Protein AF-A0A6A7BPY3-F1 (afdb_monomer_lite)

Foldseek 3Di:
DDWDQFDKDKDWAAAAADAPDKDWKWWADPLGKIWIWIAGNCCPVDPFAKIKTAIAGSPQQQDPPRIDIFGDPDHRNPDIWMWMWRGDPFKIFTDINPHTRDMDGQVVAPDPRGGHDGGITDIDD

Radius of gyration: 14.06 Å; chains: 1; bounding box: 35×28×36 Å

Secondary structure (DSSP, 8-state):
---BSSEEEEEEE-PPPSTT-EEEEEEEETTS-EEEEEEETTGGG-SS-EEEEEEEBTTB---S---EEEE-SS-TTTS-EEEEEEE-SSEEEEEETTEEEEEEEHHHH-SSS-----S-EEEE-

Sequence (125 aa):
MRYLHYGTVSVVLQAAPGTRVISGAVMLSDDAYEIDWEFSGNNFGQSRPTVQANYYGKGITGYWNRETQSQASGDVITNFFNYTLIWLPQSLTWMIKGQGVRTLMAADANTNDHQYQQTPARFYL

Structure (mmCIF, N/CA/C/O backbone):
data_AF-A0A6A7BPY3-F1
#
_entry.id   AF-A0A6A7BPY3-F1
#
loop_
_atom_site.group_PDB
_atom_site.id
_atom_site.type_symbol
_atom_site.label_atom_id
_atom_site.label_alt_id
_atom_site.label_comp_id
_atom_site.label_asym_id
_atom_site.label_entity_id
_atom_site.label_seq_id
_atom_site.pdbx_PDB_ins_code
_atom_site.Cartn_x
_atom_site.Cartn_y
_atom_site.Cartn_z
_atom_site.occupancy
_atom_site.B_iso_or_equiv
_atom_site.auth_seq_id
_atom_site.auth_comp_id
_atom_site.auth_asym_id
_atom_site.auth_atom_id
_atom_site.pdbx_PDB_model_num
ATOM 1 N N . MET A 1 1 ? -7.283 -17.154 -10.458 1.00 56.78 1 MET A N 1
ATOM 2 C CA . MET A 1 1 ? -7.101 -15.884 -9.711 1.00 56.78 1 MET A CA 1
ATOM 3 C C . MET A 1 1 ? -6.606 -14.825 -10.686 1.00 56.78 1 MET A C 1
ATOM 5 O O . MET A 1 1 ? -5.962 -15.205 -11.656 1.00 56.78 1 MET A O 1
ATOM 9 N N . ARG A 1 2 ? -6.969 -13.548 -10.511 1.00 84.31 2 ARG A N 1
ATOM 10 C CA . ARG A 1 2 ? -6.653 -12.478 -11.477 1.00 84.31 2 ARG A CA 1
ATOM 11 C C . ARG A 1 2 ? -5.461 -11.659 -10.979 1.00 84.31 2 ARG A C 1
ATOM 13 O O . ARG A 1 2 ? -5.471 -11.233 -9.830 1.00 84.31 2 ARG A O 1
ATOM 20 N N . TYR A 1 3 ? -4.470 -11.469 -11.843 1.00 94.44 3 TYR A N 1
ATOM 21 C CA . TYR A 1 3 ? -3.395 -10.499 -11.651 1.00 94.44 3 TYR A CA 1
ATOM 22 C C . TYR A 1 3 ? -3.803 -9.177 -12.294 1.00 94.44 3 TYR A C 1
ATOM 24 O O . TYR A 1 3 ? -4.563 -9.161 -13.266 1.00 94.44 3 TYR A O 1
ATOM 32 N N .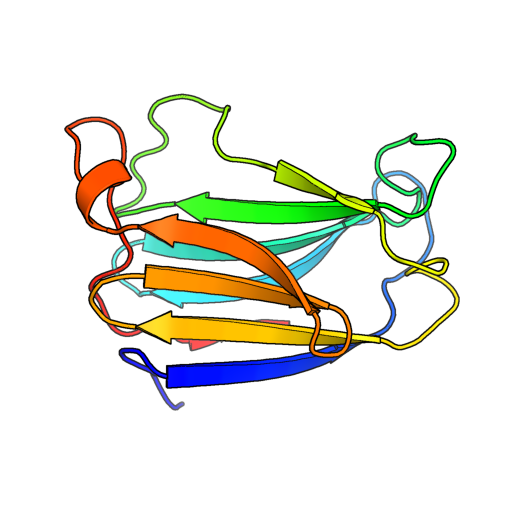 LEU A 1 4 ? -3.269 -8.088 -11.763 1.00 95.25 4 LEU A N 1
ATOM 33 C CA . LEU A 1 4 ? -3.336 -6.764 -12.353 1.00 95.25 4 LEU A CA 1
ATOM 34 C C . LEU A 1 4 ? -1.912 -6.322 -12.685 1.00 95.25 4 LEU A C 1
ATOM 36 O O . LEU A 1 4 ? -1.022 -6.474 -11.855 1.00 95.25 4 LEU A O 1
ATOM 40 N N . HIS A 1 5 ? -1.691 -5.768 -13.872 1.00 96.06 5 HIS A N 1
ATOM 41 C CA . HIS A 1 5 ? -0.439 -5.100 -14.220 1.00 96.06 5 HIS A CA 1
ATOM 42 C C . HIS A 1 5 ? -0.782 -3.660 -14.563 1.00 96.06 5 HIS A C 1
ATOM 44 O O . HIS A 1 5 ? -1.194 -3.381 -15.687 1.00 96.06 5 HIS A O 1
ATOM 50 N N . TYR A 1 6 ? -0.676 -2.787 -13.559 1.00 97.12 6 TYR A N 1
ATOM 51 C CA . TYR A 1 6 ? -1.238 -1.434 -13.568 1.00 97.12 6 TYR A CA 1
ATOM 52 C C . TYR A 1 6 ? -2.774 -1.397 -13.612 1.00 97.12 6 TYR A C 1
ATOM 54 O O . TYR A 1 6 ? -3.447 -2.311 -14.082 1.00 97.12 6 TYR A O 1
ATOM 62 N N . GLY A 1 7 ? -3.344 -0.313 -13.105 1.00 97.12 7 GLY A N 1
ATOM 63 C CA . GLY A 1 7 ? -4.774 -0.065 -13.018 1.00 97.12 7 GLY A CA 1
ATOM 64 C C . GLY A 1 7 ? -5.154 0.582 -11.692 1.00 97.12 7 GLY A C 1
ATOM 65 O O . GLY A 1 7 ? -4.307 1.058 -10.936 1.00 97.12 7 GLY A O 1
ATOM 66 N N . THR A 1 8 ? -6.451 0.573 -11.409 1.00 97.94 8 THR A N 1
ATOM 67 C CA . THR A 1 8 ? -7.003 1.120 -10.170 1.00 97.94 8 THR A CA 1
ATOM 68 C C . THR A 1 8 ? -7.561 -0.005 -9.315 1.00 97.94 8 THR A C 1
ATOM 70 O O . THR A 1 8 ? -8.360 -0.810 -9.793 1.00 97.94 8 THR A O 1
ATOM 73 N N . VAL A 1 9 ? -7.167 -0.039 -8.044 1.00 97.56 9 VAL A N 1
ATOM 74 C CA . VAL A 1 9 ? -7.720 -0.951 -7.038 1.00 97.56 9 VAL A CA 1
ATOM 75 C C . VAL A 1 9 ? -8.309 -0.116 -5.918 1.00 97.56 9 VAL A C 1
ATOM 77 O O . VAL A 1 9 ? -7.623 0.735 -5.358 1.00 97.56 9 VAL A O 1
ATOM 80 N N . SER A 1 10 ? -9.574 -0.362 -5.592 1.00 97.62 10 SER A N 1
ATOM 81 C CA . SER A 1 10 ? -10.278 0.316 -4.507 1.00 97.62 10 SER A CA 1
ATOM 82 C C . SER A 1 10 ? -10.850 -0.707 -3.542 1.00 97.62 10 SER A C 1
ATOM 84 O O . SER A 1 10 ? -11.450 -1.697 -3.963 1.00 97.62 10 SER A O 1
ATOM 86 N N . VAL A 1 11 ? -10.699 -0.440 -2.251 1.00 97.31 11 VAL A N 1
ATOM 87 C CA . VAL A 1 11 ? -11.262 -1.248 -1.172 1.00 97.31 11 VAL A CA 1
ATOM 88 C C . VAL A 1 11 ? -11.929 -0.333 -0.151 1.00 97.31 11 VAL A C 1
ATOM 90 O O . VAL A 1 11 ? -11.389 0.704 0.229 1.00 97.31 11 VAL A O 1
ATOM 93 N N . VAL A 1 12 ? -13.124 -0.716 0.293 1.00 97.50 12 VAL A N 1
ATOM 94 C CA . VAL A 1 12 ? -13.794 -0.077 1.428 1.00 97.50 12 VAL A CA 1
ATOM 95 C C . VAL A 1 12 ? -13.529 -0.941 2.651 1.00 97.50 12 VAL A C 1
ATOM 97 O O . VAL A 1 12 ? -14.005 -2.072 2.702 1.00 97.50 12 VAL A O 1
ATOM 100 N N . LEU A 1 13 ? -12.754 -0.430 3.609 1.00 96.19 13 LEU A N 1
ATOM 101 C CA . LEU A 1 13 ? -12.372 -1.190 4.802 1.00 96.19 13 LEU A CA 1
ATOM 102 C C . LEU A 1 13 ? -12.503 -0.372 6.090 1.00 96.19 13 LEU A C 1
ATOM 104 O O . LEU A 1 13 ? -12.395 0.855 6.074 1.00 96.19 13 LEU A O 1
ATOM 108 N N . GLN A 1 14 ? -12.711 -1.095 7.188 1.00 95.75 14 GLN A N 1
ATOM 109 C CA . GLN A 1 14 ? -12.551 -0.657 8.571 1.00 95.75 14 GLN A CA 1
ATOM 110 C C . GLN A 1 14 ? -11.497 -1.579 9.191 1.00 95.75 14 GLN A C 1
ATOM 112 O O . GLN A 1 14 ? -11.603 -2.801 9.075 1.00 95.75 14 GLN A O 1
ATOM 117 N N . ALA A 1 15 ? -10.473 -1.008 9.815 1.00 95.75 15 ALA A N 1
ATOM 118 C CA . ALA A 1 15 ? -9.394 -1.776 10.420 1.00 95.75 15 ALA A CA 1
ATOM 119 C C . ALA A 1 15 ? -9.842 -2.437 11.732 1.00 95.75 15 ALA A C 1
ATOM 121 O O . ALA A 1 15 ? -10.701 -1.922 12.451 1.00 95.75 15 ALA A O 1
ATOM 122 N N . ALA A 1 16 ? -9.230 -3.569 12.073 1.00 96.31 16 ALA A N 1
ATOM 123 C CA . ALA A 1 16 ? -9.461 -4.210 13.361 1.00 96.31 16 ALA A CA 1
ATOM 124 C C . ALA A 1 16 ? -8.861 -3.368 14.510 1.00 96.31 16 ALA A C 1
ATOM 126 O O . ALA A 1 16 ? -7.727 -2.894 14.389 1.00 96.31 16 ALA A O 1
ATOM 127 N N . PRO A 1 17 ? -9.574 -3.187 15.638 1.00 95.44 17 PRO A N 1
ATOM 128 C CA . PRO A 1 17 ? -9.036 -2.484 16.796 1.00 95.44 17 PRO A CA 1
ATOM 129 C C . PRO A 1 17 ? -8.012 -3.343 17.550 1.00 95.44 17 PRO A C 1
ATOM 131 O O . PRO A 1 17 ? -8.074 -4.573 17.531 1.00 95.44 17 PRO A O 1
ATOM 134 N N . GLY A 1 18 ? -7.118 -2.689 18.295 1.00 94.75 18 GLY A N 1
ATOM 135 C CA . GLY A 1 18 ? -6.228 -3.351 19.249 1.00 94.75 18 GLY A CA 1
ATOM 136 C C . GLY A 1 18 ? -4.761 -2.971 19.090 1.00 94.75 18 GLY A C 1
ATOM 137 O O . GLY A 1 18 ? -4.230 -2.821 17.990 1.00 94.75 18 GLY A O 1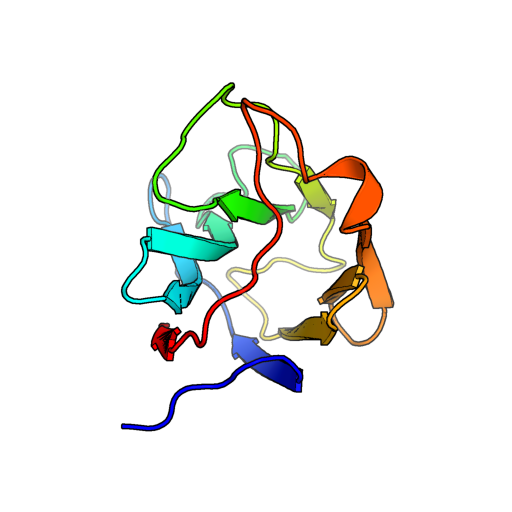
ATOM 138 N N . THR A 1 19 ? -4.072 -2.842 20.220 1.00 93.81 19 THR A N 1
ATOM 139 C CA . THR A 1 19 ? -2.627 -2.606 20.243 1.00 93.81 19 THR A CA 1
ATOM 140 C C . THR A 1 19 ? -1.896 -3.803 19.640 1.00 93.81 19 THR A C 1
ATOM 142 O O . THR A 1 19 ? -2.143 -4.935 20.047 1.00 93.81 19 THR A O 1
ATOM 145 N N . ARG A 1 20 ? -0.962 -3.539 18.711 1.00 90.44 20 ARG A N 1
ATOM 146 C CA . ARG A 1 20 ? -0.188 -4.552 17.952 1.00 90.44 20 ARG A CA 1
ATOM 147 C C . ARG A 1 20 ? -0.997 -5.362 16.930 1.00 90.44 20 ARG A C 1
ATOM 149 O O . ARG A 1 20 ? -0.511 -6.383 16.455 1.00 90.44 20 ARG A O 1
ATOM 156 N N . VAL A 1 21 ? -2.192 -4.906 16.563 1.00 96.25 21 VAL A N 1
ATOM 157 C CA . VAL A 1 21 ? -2.950 -5.456 15.432 1.00 96.25 21 VAL A CA 1
ATOM 158 C C . VAL A 1 21 ? -2.685 -4.596 14.199 1.00 96.25 21 VAL A C 1
ATOM 160 O O . VAL A 1 21 ? -2.812 -3.373 14.276 1.00 96.25 21 VAL A O 1
ATOM 163 N N . ILE A 1 22 ? -2.328 -5.227 13.077 1.00 96.50 22 ILE A N 1
ATOM 164 C CA . ILE A 1 22 ? -2.224 -4.583 11.762 1.00 96.50 22 ILE A CA 1
ATOM 165 C C . ILE A 1 22 ? -3.250 -5.234 10.832 1.00 96.50 22 ILE A C 1
ATOM 167 O O . ILE A 1 22 ? -3.249 -6.451 10.671 1.00 96.50 22 ILE A O 1
ATOM 171 N N . SER A 1 23 ? -4.137 -4.433 10.244 1.00 97.38 23 SER A N 1
ATOM 172 C CA . SER A 1 23 ? -4.907 -4.829 9.055 1.00 97.38 23 SER A CA 1
ATOM 173 C C . SER A 1 23 ? -4.145 -4.360 7.815 1.00 97.38 23 SER A C 1
ATOM 175 O O . SER A 1 23 ? -3.572 -3.270 7.848 1.00 97.38 23 SER A O 1
ATOM 177 N N . GLY A 1 24 ? -4.125 -5.149 6.740 1.00 96.94 24 GLY A N 1
ATOM 178 C CA . GLY A 1 24 ? -3.372 -4.834 5.523 1.00 96.94 24 GLY A CA 1
ATOM 179 C C . GLY A 1 24 ? -4.239 -4.940 4.275 1.00 96.94 24 GLY A C 1
ATOM 180 O O . GLY A 1 24 ? -5.082 -5.820 4.195 1.00 96.94 24 GLY A O 1
ATOM 181 N N . ALA A 1 25 ? -4.039 -4.052 3.305 1.00 97.44 25 ALA A N 1
ATOM 182 C CA . ALA A 1 25 ? -4.582 -4.194 1.955 1.00 97.44 25 ALA A CA 1
ATOM 183 C C . ALA A 1 25 ? -3.428 -4.036 0.961 1.00 97.44 25 ALA A C 1
ATOM 185 O O . ALA A 1 25 ? -2.923 -2.931 0.759 1.00 97.44 25 ALA A O 1
ATOM 186 N N . VAL A 1 26 ? -2.989 -5.154 0.386 1.00 97.44 26 VAL A N 1
ATOM 187 C CA . VAL A 1 26 ? -1.660 -5.287 -0.220 1.00 97.44 26 VAL A CA 1
ATOM 188 C C . VAL A 1 26 ? -1.764 -5.769 -1.662 1.00 97.44 26 VAL A C 1
ATOM 190 O O . VAL A 1 26 ? -2.466 -6.737 -1.958 1.00 97.44 26 VAL A O 1
ATOM 193 N N . MET A 1 27 ? -1.038 -5.124 -2.574 1.00 97.62 27 MET A N 1
ATOM 194 C CA . MET A 1 27 ? -0.741 -5.701 -3.889 1.00 97.62 27 MET A CA 1
ATOM 195 C C . MET A 1 27 ? 0.595 -6.429 -3.810 1.00 97.62 27 MET A C 1
ATOM 197 O O . MET A 1 27 ? 1.602 -5.779 -3.566 1.00 97.62 27 MET A O 1
ATOM 201 N N . LEU A 1 28 ? 0.624 -7.737 -4.066 1.00 96.75 28 LEU A N 1
ATOM 202 C CA . LEU A 1 28 ? 1.848 -8.541 -4.030 1.00 96.75 28 LEU A CA 1
ATOM 203 C C . LEU A 1 28 ? 2.029 -9.317 -5.341 1.00 96.75 28 LEU A C 1
ATOM 205 O O . LEU A 1 28 ? 1.140 -10.057 -5.779 1.00 96.75 28 LEU A O 1
ATOM 209 N N . SER A 1 29 ? 3.181 -9.129 -5.982 1.00 96.00 29 SER A N 1
ATOM 210 C CA . SER A 1 29 ? 3.600 -9.886 -7.169 1.00 96.00 29 SER A CA 1
ATOM 211 C C . SER A 1 29 ? 4.358 -11.153 -6.779 1.00 96.00 29 SER A C 1
ATOM 213 O O . SER A 1 29 ? 4.977 -11.199 -5.715 1.00 96.00 29 SER A O 1
ATOM 215 N N . ASP A 1 30 ? 4.449 -12.111 -7.696 1.00 95.00 30 ASP A N 1
ATOM 216 C CA . ASP A 1 30 ? 5.283 -13.303 -7.491 1.00 95.00 30 ASP A CA 1
ATOM 217 C C . ASP A 1 30 ? 6.796 -12.998 -7.559 1.00 95.00 30 ASP A C 1
ATOM 219 O O . ASP A 1 30 ? 7.600 -13.777 -7.059 1.00 95.00 30 ASP A O 1
ATOM 223 N N . ASP A 1 31 ? 7.178 -11.827 -8.081 1.00 92.94 31 ASP A N 1
ATOM 224 C CA . ASP A 1 31 ? 8.554 -11.307 -8.079 1.00 92.94 31 ASP A CA 1
ATOM 225 C C . ASP A 1 31 ? 8.871 -10.466 -6.825 1.00 92.94 31 ASP A C 1
ATOM 227 O O . ASP A 1 31 ? 9.794 -9.655 -6.836 1.00 92.94 31 ASP A O 1
ATOM 231 N N . ALA A 1 32 ? 8.090 -10.603 -5.746 1.00 92.25 32 ALA A N 1
ATOM 232 C CA . ALA A 1 32 ? 8.284 -9.894 -4.473 1.00 92.25 32 ALA A CA 1
ATOM 233 C C . ALA A 1 32 ? 8.275 -8.349 -4.567 1.00 92.25 32 ALA A C 1
ATOM 235 O O . ALA A 1 32 ? 8.939 -7.651 -3.796 1.00 92.25 32 ALA A O 1
ATOM 236 N N . TYR A 1 33 ? 7.525 -7.795 -5.520 1.00 94.56 33 TYR A N 1
ATOM 237 C CA . TYR A 1 33 ? 7.026 -6.425 -5.451 1.00 94.56 33 TYR A CA 1
ATOM 238 C C . TYR A 1 33 ? 5.770 -6.326 -4.597 1.00 94.56 33 TYR A C 1
ATOM 240 O O . TYR A 1 33 ? 4.878 -7.164 -4.717 1.00 94.56 33 TYR A O 1
ATOM 248 N N . GLU A 1 34 ? 5.689 -5.254 -3.819 1.00 95.62 34 GLU A N 1
ATOM 249 C CA . GLU A 1 34 ? 4.645 -5.006 -2.833 1.00 95.62 34 GLU A CA 1
ATOM 250 C C . GLU A 1 34 ? 4.183 -3.539 -2.880 1.00 95.62 34 GLU A C 1
ATOM 252 O O . GLU A 1 34 ? 5.003 -2.634 -3.074 1.00 95.62 34 GLU A O 1
ATOM 257 N N . ILE A 1 35 ? 2.877 -3.302 -2.734 1.00 97.62 35 ILE A N 1
ATOM 258 C CA . ILE A 1 35 ? 2.271 -1.981 -2.505 1.00 97.62 35 ILE A CA 1
ATOM 259 C C . ILE A 1 35 ? 1.329 -2.101 -1.319 1.00 97.62 35 ILE A C 1
ATOM 261 O O . ILE A 1 35 ? 0.361 -2.861 -1.388 1.00 97.62 35 ILE A O 1
ATOM 265 N N . ASP A 1 36 ? 1.558 -1.277 -0.305 1.00 97.75 36 ASP A N 1
ATOM 266 C CA . ASP A 1 36 ? 0.923 -1.441 0.991 1.00 97.75 36 ASP A CA 1
ATOM 267 C C . ASP A 1 36 ? -0.042 -0.319 1.320 1.00 97.75 36 ASP A C 1
ATOM 269 O O . ASP A 1 36 ? 0.260 0.875 1.182 1.00 97.75 36 ASP A O 1
ATOM 273 N N . TRP A 1 37 ? -1.178 -0.741 1.859 1.00 97.81 37 TRP A N 1
ATOM 274 C CA . TRP A 1 37 ? -1.883 -0.026 2.902 1.00 97.81 37 TRP A CA 1
ATOM 275 C C . TRP A 1 37 ? -1.796 -0.817 4.204 1.00 97.81 37 TRP A C 1
ATOM 277 O O . TRP A 1 37 ? -2.257 -1.956 4.261 1.00 97.81 37 TRP A O 1
ATOM 287 N N . GLU A 1 38 ? -1.280 -0.193 5.260 1.00 97.25 38 GLU A N 1
ATOM 288 C CA . GLU A 1 38 ? -1.193 -0.781 6.596 1.00 97.25 38 GLU A CA 1
ATOM 289 C C . GLU A 1 38 ? -1.950 0.077 7.614 1.00 97.25 38 GLU A C 1
ATOM 291 O O . GLU A 1 38 ? -1.753 1.294 7.732 1.00 97.25 38 GLU A O 1
ATOM 296 N N . PHE A 1 39 ? -2.808 -0.579 8.391 1.00 96.31 39 PHE A N 1
ATOM 297 C CA . PHE A 1 39 ? -3.674 0.048 9.381 1.00 96.31 39 PHE A CA 1
ATOM 298 C C . PHE A 1 39 ? -3.383 -0.520 10.757 1.00 96.31 39 PHE A C 1
ATOM 300 O O . PHE A 1 39 ? -3.626 -1.696 11.017 1.00 96.31 39 PHE A O 1
ATOM 307 N N . SER A 1 40 ? -2.909 0.329 11.661 1.00 95.81 40 SER A N 1
ATOM 308 C CA . SER A 1 40 ? -2.690 -0.064 13.046 1.00 95.81 40 SER A CA 1
ATOM 309 C C . SER A 1 40 ? -3.962 0.089 13.871 1.00 95.81 40 SER A C 1
ATOM 311 O O . SER A 1 40 ? -4.553 1.169 13.925 1.00 95.81 40 SER A O 1
ATOM 313 N N . GLY A 1 41 ? -4.318 -0.966 14.606 1.00 95.06 41 GLY A N 1
ATOM 314 C CA . GLY A 1 41 ? -5.448 -0.984 15.535 1.00 95.06 41 GLY A CA 1
ATOM 315 C C . GLY A 1 41 ? -5.321 -0.012 16.718 1.00 95.06 41 GLY A C 1
ATOM 316 O O . GLY A 1 41 ? -6.272 0.154 17.481 1.00 95.06 41 GLY A O 1
ATOM 317 N N . ASN A 1 42 ? -4.160 0.634 16.874 1.00 93.88 42 ASN A N 1
ATOM 318 C CA . ASN A 1 42 ? -3.905 1.721 17.816 1.00 93.88 42 ASN A CA 1
ATOM 319 C C . ASN A 1 42 ? -3.250 2.945 17.145 1.00 93.88 42 ASN A C 1
ATOM 321 O O . ASN A 1 42 ? -2.469 3.647 17.788 1.00 93.88 42 ASN A O 1
ATOM 325 N N . ASN A 1 43 ? -3.536 3.186 15.859 1.00 90.88 43 ASN A N 1
ATOM 326 C CA . ASN A 1 43 ? -3.060 4.346 15.093 1.00 90.88 43 ASN A CA 1
ATOM 327 C C . ASN A 1 43 ? -1.532 4.542 15.143 1.00 90.88 43 ASN A C 1
ATOM 329 O O . ASN A 1 43 ? -1.049 5.668 15.178 1.00 90.88 43 ASN A O 1
ATOM 333 N N . PHE A 1 44 ? -0.755 3.454 15.201 1.00 92.19 44 PHE A N 1
ATOM 334 C CA . PHE A 1 44 ? 0.708 3.481 15.349 1.00 92.19 44 PHE A CA 1
ATOM 335 C C . PHE A 1 44 ? 1.180 4.261 16.593 1.00 92.19 44 PHE A C 1
ATOM 337 O O . PHE A 1 44 ? 2.268 4.832 16.609 1.00 92.19 44 PHE A O 1
ATOM 344 N N . GLY A 1 45 ? 0.350 4.311 17.642 1.00 91.19 45 GLY A N 1
ATOM 345 C CA . GLY A 1 45 ? 0.606 5.093 18.855 1.00 91.19 45 GLY A CA 1
ATOM 346 C C . GLY A 1 45 ? 0.417 6.604 18.687 1.00 91.19 45 GLY A C 1
ATOM 347 O O . GLY A 1 45 ? 0.713 7.354 19.615 1.00 91.19 45 GLY A O 1
ATOM 348 N N . GLN A 1 46 ? -0.069 7.063 17.532 1.00 89.94 46 GLN A N 1
ATOM 349 C CA . GLN A 1 46 ? -0.323 8.474 17.268 1.00 89.94 46 GLN A CA 1
ATOM 350 C C . GLN A 1 46 ? -1.609 8.946 17.955 1.00 89.94 46 GLN A C 1
ATOM 352 O O . GLN A 1 46 ? -2.573 8.199 18.117 1.00 89.94 46 GLN A O 1
ATOM 357 N N . SER A 1 47 ? -1.652 10.233 18.302 1.00 88.06 47 SER A N 1
ATOM 358 C CA . SER A 1 47 ? -2.847 10.883 18.864 1.00 88.06 47 SER A CA 1
ATOM 359 C C . SER A 1 47 ? -3.927 11.188 17.820 1.00 88.06 47 SER A C 1
ATOM 361 O O . SER A 1 47 ? -5.021 11.628 18.172 1.00 88.06 47 SER A O 1
ATOM 363 N N . ARG A 1 48 ? -3.625 10.983 16.533 1.00 87.06 48 ARG A N 1
ATOM 364 C CA . ARG A 1 48 ? -4.532 11.219 15.407 1.00 87.06 48 ARG A CA 1
ATOM 365 C C . ARG A 1 48 ? -4.684 9.953 14.565 1.00 87.06 48 ARG A C 1
ATOM 367 O O . ARG A 1 48 ? -3.711 9.204 14.441 1.00 87.06 48 ARG A O 1
ATOM 374 N N . PRO A 1 49 ? -5.851 9.749 13.929 1.00 87.50 49 PRO A N 1
ATOM 375 C CA . PRO A 1 49 ? -6.051 8.642 13.007 1.00 87.50 49 PRO A CA 1
ATOM 376 C C . PRO A 1 49 ? -4.985 8.603 11.919 1.00 87.50 49 PRO A C 1
ATOM 378 O O . PRO A 1 49 ? -4.788 9.584 11.197 1.00 87.50 49 PRO A O 1
ATOM 381 N N . THR A 1 50 ? -4.297 7.472 11.817 1.00 91.94 50 THR A N 1
ATOM 382 C CA . THR A 1 50 ? -3.117 7.341 10.962 1.00 91.94 50 THR A CA 1
ATOM 383 C C . THR A 1 50 ? -3.183 6.046 10.174 1.00 91.94 50 THR A C 1
ATOM 385 O O . THR A 1 50 ? -3.450 4.980 10.723 1.00 91.94 50 THR A O 1
ATOM 388 N N . VAL A 1 51 ? -2.908 6.153 8.879 1.00 95.06 51 VAL A N 1
ATOM 389 C CA . VAL A 1 51 ? -2.682 5.020 7.983 1.00 95.06 51 VAL A CA 1
ATOM 390 C C . VAL A 1 51 ? -1.279 5.126 7.407 1.00 95.06 51 VAL A C 1
ATOM 392 O O . VAL A 1 51 ? -0.784 6.230 7.165 1.00 95.06 51 VAL A O 1
ATOM 395 N N . GLN A 1 52 ? -0.644 3.983 7.185 1.00 96.62 52 GLN A N 1
ATOM 396 C CA . GLN A 1 52 ? 0.661 3.897 6.558 1.00 96.62 52 GLN A CA 1
ATOM 397 C C . GLN A 1 52 ? 0.526 3.402 5.116 1.00 96.62 52 GLN A C 1
ATOM 399 O O . GLN A 1 52 ? -0.202 2.453 4.831 1.00 96.62 52 GLN A O 1
ATOM 404 N N . ALA A 1 53 ? 1.228 4.076 4.213 1.00 96.81 53 ALA A N 1
ATOM 405 C CA . ALA A 1 53 ? 1.461 3.626 2.849 1.00 96.81 53 ALA A CA 1
ATOM 406 C C . ALA A 1 53 ? 2.932 3.234 2.711 1.00 96.81 53 ALA A C 1
ATOM 408 O O . ALA A 1 53 ? 3.805 3.965 3.194 1.00 96.81 53 ALA A O 1
ATOM 409 N N . ASN A 1 54 ? 3.209 2.126 2.032 1.00 95.94 54 ASN A N 1
ATOM 410 C CA . ASN A 1 54 ? 4.566 1.660 1.767 1.00 95.94 54 ASN A CA 1
ATOM 411 C C . ASN A 1 54 ? 4.634 0.913 0.427 1.00 95.94 54 ASN A C 1
ATOM 413 O O . ASN A 1 54 ? 3.616 0.712 -0.238 1.00 95.94 54 ASN A O 1
ATOM 417 N N . TYR A 1 55 ? 5.843 0.609 -0.034 1.00 95.62 55 TYR A N 1
ATOM 418 C CA . TYR A 1 55 ? 6.063 -0.068 -1.307 1.00 95.62 55 TYR A CA 1
ATOM 419 C C . TYR A 1 55 ? 7.411 -0.779 -1.277 1.00 95.62 55 TYR A C 1
ATOM 421 O O . TYR A 1 55 ? 8.377 -0.127 -0.905 1.00 95.62 55 TYR A O 1
ATOM 429 N N . TYR A 1 56 ? 7.519 -2.038 -1.713 1.00 93.88 56 TYR A N 1
ATOM 430 C CA . TYR A 1 56 ? 8.786 -2.777 -1.885 1.00 93.88 56 TYR A CA 1
ATOM 431 C C . TYR A 1 56 ? 8.918 -3.314 -3.310 1.00 93.88 56 TYR A C 1
ATOM 433 O O . TYR A 1 56 ? 7.922 -3.509 -4.008 1.00 93.88 56 TYR A O 1
ATOM 441 N N . GLY A 1 57 ? 10.150 -3.558 -3.762 1.00 91.62 57 GLY A N 1
ATOM 442 C CA . GLY A 1 57 ? 10.385 -4.111 -5.091 1.00 91.62 57 GLY A CA 1
ATOM 443 C C . GLY A 1 57 ? 11.461 -5.181 -5.124 1.00 91.62 57 GLY A C 1
ATOM 444 O O . GLY A 1 57 ? 12.516 -5.011 -4.522 1.00 91.62 57 GLY A O 1
ATOM 445 N N . LYS A 1 58 ? 11.194 -6.283 -5.837 1.00 87.69 58 LYS A N 1
ATOM 446 C CA . LYS A 1 58 ? 12.098 -7.442 -5.985 1.00 87.69 58 LYS A CA 1
ATOM 447 C C . LYS A 1 58 ? 12.595 -8.055 -4.669 1.00 87.69 58 LYS A C 1
ATOM 449 O O . LYS A 1 58 ? 13.684 -8.622 -4.636 1.00 87.69 58 LYS A O 1
ATOM 454 N N . GLY A 1 59 ? 11.865 -7.887 -3.565 1.00 82.56 59 GLY A N 1
ATOM 455 C CA . GLY A 1 59 ? 12.351 -8.257 -2.230 1.00 82.56 59 GLY A CA 1
ATOM 456 C C . GLY A 1 59 ? 13.587 -7.469 -1.765 1.00 82.56 59 GLY A C 1
ATOM 457 O O . GLY A 1 59 ? 14.202 -7.831 -0.764 1.00 82.56 59 GLY A O 1
ATOM 458 N N . ILE A 1 60 ? 13.964 -6.395 -2.466 1.00 84.50 60 ILE A N 1
ATOM 459 C CA . ILE A 1 60 ? 15.053 -5.501 -2.076 1.00 84.50 60 ILE A CA 1
ATOM 460 C C . ILE A 1 60 ? 14.509 -4.579 -0.988 1.00 84.50 60 ILE A C 1
ATOM 462 O O . ILE A 1 60 ? 13.630 -3.746 -1.219 1.00 84.50 60 ILE A O 1
ATOM 466 N N . THR A 1 61 ? 15.020 -4.748 0.227 1.00 80.62 61 THR A N 1
ATOM 467 C CA . THR A 1 61 ? 14.605 -3.944 1.380 1.00 80.62 61 THR A CA 1
ATOM 468 C C . THR A 1 61 ? 15.286 -2.582 1.424 1.00 80.62 61 THR A C 1
ATOM 470 O O . THR A 1 61 ? 14.722 -1.667 2.019 1.00 80.62 61 THR A O 1
ATOM 473 N N . GLY A 1 62 ? 16.452 -2.419 0.790 1.00 80.69 62 GLY A N 1
ATOM 474 C CA . GLY A 1 62 ? 17.223 -1.175 0.826 1.00 80.69 62 GLY A CA 1
ATOM 475 C C . GLY A 1 62 ? 17.311 -0.628 2.254 1.00 80.69 62 GLY A C 1
ATOM 476 O O . GLY A 1 62 ? 17.725 -1.329 3.179 1.00 80.69 62 GLY A O 1
ATOM 477 N N . TYR A 1 63 ? 16.826 0.599 2.437 1.00 78.00 63 TYR A N 1
ATOM 478 C CA . TYR A 1 63 ? 16.583 1.204 3.745 1.00 78.00 63 TYR A CA 1
ATOM 479 C C . TYR A 1 63 ? 15.096 1.153 4.150 1.00 78.00 63 TYR A C 1
ATOM 481 O O . TYR A 1 63 ? 14.186 1.155 3.312 1.00 78.00 63 TYR A O 1
ATOM 489 N N . TRP A 1 64 ? 14.856 1.142 5.464 1.00 78.56 64 TRP A N 1
ATOM 490 C CA . TRP A 1 64 ? 13.532 1.156 6.102 1.00 78.56 64 TRP A CA 1
ATOM 491 C C . TRP A 1 64 ? 13.018 2.596 6.282 1.00 78.56 64 TRP A C 1
ATOM 493 O O . TRP A 1 64 ? 12.927 3.077 7.406 1.00 78.56 64 TRP A O 1
ATOM 503 N N . ASN A 1 65 ? 12.818 3.318 5.176 1.00 81.19 65 ASN A N 1
ATOM 504 C CA . ASN A 1 65 ? 12.455 4.746 5.176 1.00 81.19 65 ASN A CA 1
ATOM 505 C C . ASN A 1 65 ? 11.467 5.137 4.055 1.00 81.19 65 ASN A C 1
ATOM 507 O O . ASN A 1 65 ? 11.429 6.291 3.620 1.00 81.19 65 ASN A O 1
ATOM 511 N N . ARG A 1 66 ? 10.730 4.160 3.518 1.00 86.38 66 ARG A N 1
ATOM 512 C CA . ARG A 1 66 ? 9.780 4.345 2.402 1.00 86.38 66 ARG A CA 1
ATOM 513 C C . ARG A 1 66 ? 8.343 4.468 2.873 1.00 86.38 66 ARG A C 1
ATOM 515 O O . ARG A 1 66 ? 7.473 4.847 2.081 1.00 86.38 66 ARG A O 1
ATOM 522 N N . GLU A 1 67 ? 8.089 4.145 4.129 1.00 89.88 67 GLU A N 1
ATOM 523 C CA . GLU A 1 67 ? 6.808 4.336 4.757 1.00 89.88 67 GLU A CA 1
ATOM 524 C C . GLU A 1 67 ? 6.473 5.824 4.825 1.00 89.88 67 GLU A C 1
ATOM 526 O O . GLU A 1 67 ? 7.307 6.687 5.094 1.00 89.88 67 GLU A O 1
ATOM 531 N N . THR A 1 68 ? 5.213 6.136 4.568 1.00 92.81 68 THR A N 1
ATOM 532 C CA . THR A 1 68 ? 4.674 7.467 4.818 1.00 92.81 68 THR A CA 1
ATOM 533 C C . THR A 1 68 ? 3.387 7.305 5.584 1.00 92.81 68 THR A C 1
ATOM 535 O O . THR A 1 68 ? 2.505 6.548 5.169 1.00 92.81 68 THR A O 1
ATOM 538 N N . GLN A 1 69 ? 3.259 8.056 6.665 1.00 92.06 69 GLN A N 1
ATOM 539 C CA . GLN A 1 69 ? 2.032 8.113 7.433 1.00 92.06 69 GLN A CA 1
ATOM 540 C C . GLN A 1 69 ? 1.176 9.277 6.944 1.00 92.06 69 GLN A C 1
ATOM 542 O O . GLN A 1 69 ? 1.630 10.420 6.871 1.00 92.06 69 GLN A O 1
ATOM 547 N N . SER A 1 70 ? -0.071 8.982 6.598 1.00 89.19 70 SER A N 1
ATOM 548 C CA . SER A 1 70 ? -1.061 9.978 6.202 1.00 89.19 70 SER A CA 1
ATOM 549 C C . SER A 1 70 ? -2.160 10.050 7.253 1.00 89.19 70 SER A C 1
ATOM 551 O O . SER A 1 70 ? -2.621 9.028 7.767 1.00 89.19 70 SER A O 1
ATOM 553 N N . GLN A 1 71 ? -2.599 11.270 7.568 1.00 86.06 71 GLN A N 1
ATOM 554 C CA . GLN A 1 71 ? -3.727 11.464 8.473 1.00 86.06 71 GLN A CA 1
ATOM 555 C C . GLN A 1 71 ? -5.016 11.040 7.772 1.00 86.06 71 GLN A C 1
ATOM 557 O O . GLN A 1 71 ? -5.352 11.546 6.699 1.00 86.06 71 GLN A O 1
ATOM 562 N N . ALA A 1 72 ? -5.758 10.135 8.401 1.00 79.44 72 ALA A N 1
ATOM 563 C CA . ALA A 1 72 ? -7.133 9.880 8.016 1.00 79.44 72 ALA A CA 1
ATOM 564 C C . ALA A 1 72 ? -8.028 10.948 8.660 1.00 79.44 72 ALA A C 1
ATOM 566 O O . ALA A 1 72 ? -7.839 11.350 9.805 1.00 79.44 72 ALA A O 1
ATOM 567 N N . SER A 1 73 ? -9.047 11.410 7.941 1.00 82.50 73 SER A N 1
ATOM 568 C CA . SER A 1 73 ? -10.003 12.407 8.458 1.00 82.50 73 SER A CA 1
ATOM 569 C C . SER A 1 73 ? -10.953 11.871 9.546 1.00 82.50 73 SER A C 1
ATOM 571 O O . SER A 1 73 ? -11.868 12.572 9.958 1.00 82.50 73 SER A O 1
ATOM 573 N N . GLY A 1 74 ? -10.813 10.603 9.925 1.00 86.94 74 GLY A N 1
ATOM 574 C CA . GLY A 1 74 ? -11.610 9.924 10.938 1.00 86.94 74 GLY A CA 1
ATOM 575 C C . GLY A 1 74 ? -10.929 8.619 11.338 1.00 86.94 74 GLY A C 1
ATOM 576 O O . GLY A 1 74 ? -10.016 8.163 10.648 1.00 86.94 74 GLY A O 1
ATOM 577 N N . ASP A 1 75 ? -11.338 8.055 12.471 1.00 89.88 75 ASP A N 1
ATOM 578 C CA . ASP A 1 75 ? -10.667 6.896 13.056 1.00 89.88 75 ASP A CA 1
ATOM 579 C C . ASP A 1 75 ? -10.907 5.623 12.233 1.00 89.88 75 ASP A C 1
ATOM 581 O O . ASP A 1 75 ? -12.054 5.237 11.985 1.00 89.88 75 ASP A O 1
ATOM 585 N N . VAL A 1 76 ? -9.814 4.989 11.799 1.00 92.50 76 VAL A N 1
ATOM 586 C CA . VAL A 1 76 ? -9.810 3.851 10.865 1.00 92.50 76 VAL A CA 1
ATOM 587 C C . VAL A 1 76 ? -10.341 2.567 11.500 1.00 92.50 76 VAL A C 1
ATOM 589 O O . VAL A 1 76 ? -10.751 1.664 10.777 1.00 92.50 76 VAL A O 1
ATOM 592 N N . ILE A 1 77 ? -10.374 2.491 12.837 1.00 94.38 77 ILE A N 1
ATOM 593 C CA . ILE A 1 77 ? -10.880 1.319 13.571 1.00 94.38 77 ILE A CA 1
ATOM 594 C C . ILE A 1 77 ? -12.379 1.382 13.883 1.00 94.38 77 ILE A C 1
ATOM 596 O O . ILE A 1 77 ? -12.956 0.384 14.311 1.00 94.38 77 ILE A O 1
ATOM 600 N N . THR A 1 78 ? -13.027 2.534 13.681 1.00 95.06 78 THR A N 1
ATOM 601 C CA . THR A 1 78 ? -14.468 2.720 13.948 1.00 95.06 78 THR A CA 1
ATOM 602 C C . THR A 1 78 ? -15.270 3.143 12.720 1.00 95.06 78 THR A C 1
ATOM 604 O O . THR A 1 78 ? -16.490 3.252 12.804 1.00 95.06 78 THR A O 1
ATOM 607 N N . ASN A 1 79 ? -14.617 3.368 11.576 1.00 95.00 79 ASN A N 1
ATOM 608 C CA . ASN A 1 79 ? -15.265 3.834 10.354 1.00 95.00 79 ASN A CA 1
ATOM 609 C C . ASN A 1 79 ? -14.760 3.074 9.129 1.00 95.00 79 ASN A C 1
ATOM 611 O O . ASN A 1 79 ? -13.583 2.732 9.037 1.00 95.00 79 ASN A O 1
ATOM 615 N N . PHE A 1 80 ? -15.649 2.901 8.151 1.00 96.25 80 PHE A N 1
ATOM 616 C CA . PHE A 1 80 ? -15.276 2.449 6.819 1.00 96.25 80 PHE A CA 1
ATOM 617 C C . PHE A 1 80 ? -14.839 3.628 5.956 1.00 96.25 80 PHE A C 1
ATOM 619 O O . PHE A 1 80 ? -15.558 4.624 5.828 1.00 96.25 80 PHE A O 1
ATOM 626 N N . PHE A 1 81 ? -13.698 3.484 5.290 1.00 95.94 81 PHE A N 1
ATOM 627 C CA . PHE A 1 81 ? -13.238 4.438 4.288 1.00 95.94 81 PHE A CA 1
ATOM 628 C C . PHE A 1 81 ? -12.881 3.727 2.987 1.00 95.94 81 PHE A C 1
ATOM 630 O O . PHE A 1 81 ? -12.487 2.564 2.988 1.00 95.94 81 PHE A O 1
ATOM 637 N N . ASN A 1 82 ? -13.030 4.440 1.868 1.00 97.62 82 ASN A N 1
ATOM 638 C CA . ASN A 1 82 ? -12.543 3.978 0.574 1.00 97.62 82 ASN A CA 1
ATOM 639 C C . ASN A 1 82 ? -11.052 4.318 0.438 1.00 97.62 82 ASN A C 1
ATOM 641 O O . ASN A 1 82 ? -10.690 5.500 0.449 1.00 97.62 82 ASN A O 1
ATOM 645 N N . TYR A 1 83 ? -10.225 3.292 0.277 1.00 97.62 83 TYR A N 1
ATOM 646 C CA . TYR A 1 83 ? -8.794 3.378 0.015 1.00 97.62 83 TYR A CA 1
ATOM 647 C C . TYR A 1 83 ? -8.536 2.934 -1.410 1.00 97.62 83 TYR A C 1
ATOM 649 O O . TYR A 1 83 ? -9.001 1.880 -1.837 1.00 97.62 83 TYR A O 1
ATOM 657 N N . THR A 1 84 ? -7.839 3.764 -2.175 1.00 98.38 84 THR A N 1
ATOM 658 C CA . THR A 1 84 ? -7.618 3.518 -3.599 1.00 98.38 84 THR A CA 1
ATOM 659 C C . THR A 1 84 ? -6.144 3.626 -3.936 1.00 98.38 84 THR A C 1
ATOM 661 O O . THR A 1 84 ? -5.469 4.561 -3.510 1.00 98.38 84 THR A O 1
ATOM 664 N N . LEU A 1 85 ? -5.661 2.662 -4.710 1.00 98.44 85 LEU A N 1
ATOM 665 C CA . LEU A 1 85 ? -4.380 2.706 -5.394 1.00 98.44 85 LEU A CA 1
ATOM 666 C C . LEU A 1 85 ? -4.651 3.007 -6.865 1.00 98.44 85 LEU A C 1
ATOM 668 O O . LEU A 1 85 ? -5.380 2.262 -7.520 1.00 98.44 85 LEU A O 1
ATOM 672 N N . ILE A 1 86 ? -4.062 4.082 -7.381 1.00 98.50 86 ILE A N 1
ATOM 673 C CA . ILE A 1 86 ? -3.939 4.324 -8.820 1.00 98.50 86 ILE A CA 1
ATOM 674 C C . ILE A 1 86 ? -2.506 3.962 -9.191 1.00 98.50 86 ILE A C 1
ATOM 676 O O . ILE A 1 86 ? -1.581 4.717 -8.902 1.00 98.50 86 ILE A O 1
ATOM 680 N N . TRP A 1 87 ? -2.323 2.788 -9.784 1.00 98.38 87 TRP A N 1
ATOM 681 C CA . TRP A 1 87 ? -1.020 2.252 -10.158 1.00 98.38 87 TRP A CA 1
ATOM 682 C C . TRP A 1 87 ? -0.849 2.333 -11.672 1.00 98.38 87 TRP A C 1
ATOM 684 O O . TRP A 1 87 ? -1.523 1.631 -12.418 1.00 98.38 87 TRP A O 1
ATOM 694 N N . LEU A 1 88 ? 0.038 3.201 -12.140 1.00 98.25 88 LEU A N 1
ATOM 695 C CA . LEU A 1 88 ? 0.330 3.437 -13.554 1.00 98.25 88 LEU A CA 1
ATOM 696 C C . LEU A 1 88 ? 1.798 3.106 -13.843 1.00 98.25 88 LEU A C 1
ATOM 698 O O . LEU A 1 88 ? 2.593 3.025 -12.917 1.00 98.25 88 LEU A O 1
ATOM 702 N N . PRO A 1 89 ? 2.220 2.964 -15.109 1.00 97.50 89 PRO A N 1
ATOM 703 C CA . PRO A 1 89 ? 3.622 2.667 -15.407 1.00 97.50 89 PRO A CA 1
ATOM 704 C C . PRO A 1 89 ? 4.614 3.721 -14.886 1.00 97.50 89 P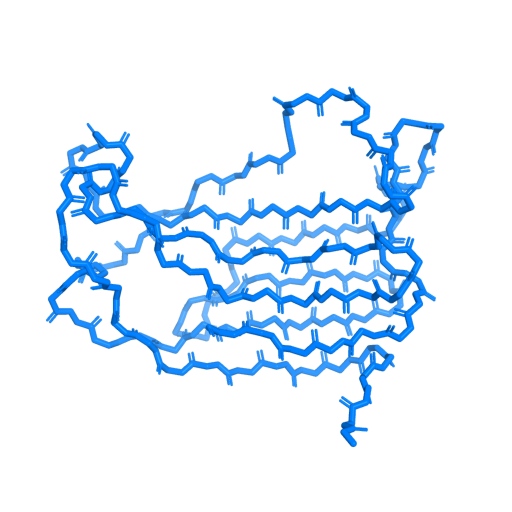RO A C 1
ATOM 706 O O . PRO A 1 89 ? 5.759 3.392 -14.591 1.00 97.50 89 PRO A O 1
ATOM 709 N N . GLN A 1 90 ? 4.191 4.985 -14.779 1.00 97.56 90 GLN A N 1
ATOM 710 C CA . GLN A 1 90 ? 5.049 6.105 -14.382 1.00 97.56 90 GLN A CA 1
ATOM 711 C C . GLN A 1 90 ? 4.807 6.595 -12.950 1.00 97.56 90 GLN A C 1
ATOM 713 O O . GLN A 1 90 ? 5.642 7.333 -12.423 1.00 97.56 90 GLN A O 1
ATOM 718 N N . SER A 1 91 ? 3.681 6.241 -12.329 1.00 98.19 91 SER A N 1
ATOM 719 C CA . SER A 1 91 ? 3.305 6.780 -11.024 1.00 98.19 91 SER A CA 1
ATOM 720 C C . SER A 1 91 ? 2.370 5.867 -10.244 1.00 98.19 91 SER A C 1
ATOM 722 O O . SER A 1 91 ? 1.544 5.149 -10.798 1.00 98.19 91 SER A O 1
ATOM 724 N N . LEU A 1 92 ? 2.511 5.892 -8.924 1.00 98.44 92 LEU A N 1
ATOM 725 C CA . LEU A 1 92 ? 1.634 5.203 -7.988 1.00 98.44 92 LEU A CA 1
ATOM 726 C C . LEU A 1 92 ? 1.073 6.220 -7.003 1.00 98.44 92 LEU A C 1
ATOM 728 O O . LEU A 1 92 ? 1.833 6.858 -6.277 1.00 98.44 92 LEU A O 1
ATOM 732 N N . THR A 1 93 ? -0.247 6.371 -6.978 1.00 98.50 93 THR A N 1
ATOM 733 C CA . THR A 1 93 ? -0.934 7.290 -6.071 1.00 98.50 93 THR A CA 1
ATOM 734 C C . THR A 1 93 ? -1.804 6.520 -5.094 1.00 98.50 93 THR A C 1
ATOM 736 O O . THR A 1 93 ? -2.666 5.734 -5.484 1.00 98.50 93 THR A O 1
ATOM 739 N N . TRP A 1 94 ? -1.606 6.806 -3.814 1.00 98.38 94 TRP A N 1
ATOM 740 C CA . TRP A 1 94 ? -2.440 6.349 -2.715 1.00 98.38 94 TRP A CA 1
ATOM 741 C C . TRP A 1 94 ? -3.490 7.413 -2.426 1.00 98.38 94 TRP A C 1
ATOM 743 O O . TRP A 1 94 ? -3.169 8.597 -2.285 1.00 98.38 94 TRP A O 1
ATOM 753 N N . MET A 1 95 ? -4.748 6.998 -2.321 1.00 97.94 95 MET A N 1
ATOM 754 C CA . MET A 1 95 ? -5.872 7.887 -2.068 1.00 97.94 95 MET A CA 1
ATOM 755 C C . MET A 1 95 ? -6.737 7.408 -0.909 1.00 97.94 95 MET A C 1
ATOM 757 O O . MET A 1 95 ? -7.013 6.217 -0.773 1.00 97.94 95 MET A O 1
ATOM 761 N N . ILE A 1 96 ? -7.249 8.368 -0.143 1.00 96.44 96 ILE A N 1
ATOM 762 C CA . ILE A 1 96 ? -8.235 8.151 0.917 1.00 96.44 96 ILE A CA 1
ATOM 763 C C . ILE A 1 96 ? -9.463 8.987 0.573 1.00 96.44 96 ILE A C 1
ATOM 765 O O . ILE A 1 96 ? -9.368 10.203 0.419 1.00 96.44 96 ILE A O 1
ATOM 769 N N . LYS A 1 97 ? -10.628 8.345 0.425 1.00 9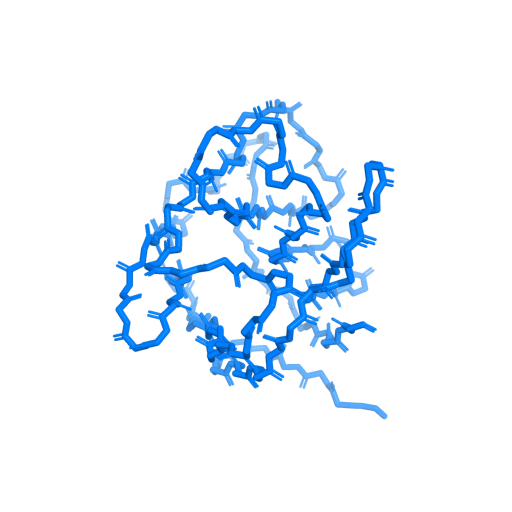5.19 97 LYS 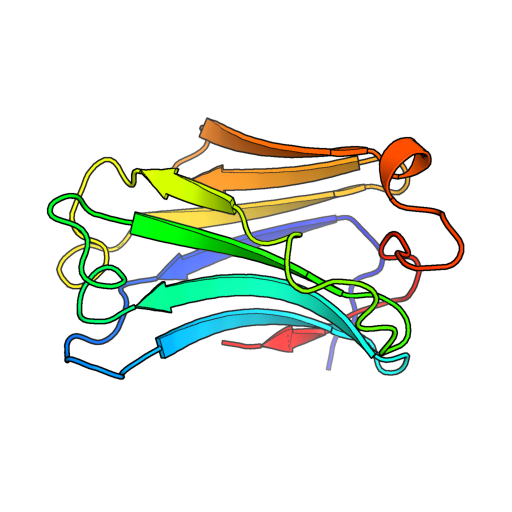A N 1
ATOM 770 C CA . LYS A 1 97 ? -11.898 9.004 0.059 1.00 95.19 97 LYS A CA 1
ATOM 771 C C . LYS A 1 97 ? -11.783 9.922 -1.171 1.00 95.19 97 LYS A C 1
ATOM 773 O O . LYS A 1 97 ? -12.307 11.033 -1.182 1.00 95.19 97 LYS A O 1
ATOM 778 N N . GLY A 1 98 ? -11.068 9.464 -2.198 1.00 95.38 98 GLY A N 1
ATOM 779 C CA . GLY A 1 98 ? -10.889 10.216 -3.443 1.00 95.38 98 GLY A CA 1
ATOM 780 C C . GLY A 1 98 ? -9.911 11.394 -3.358 1.00 95.38 98 GLY A C 1
ATOM 781 O O . GLY A 1 98 ? -9.781 12.121 -4.335 1.00 95.38 98 GLY A O 1
ATOM 782 N N . GLN A 1 99 ? -9.189 11.568 -2.246 1.00 96.06 99 GLN A N 1
ATOM 783 C CA . GLN A 1 99 ? -8.104 12.546 -2.120 1.00 96.06 99 GLN A CA 1
ATOM 784 C C . GLN A 1 99 ? -6.750 11.838 -2.167 1.00 96.06 99 GLN A C 1
ATOM 786 O O . GLN A 1 99 ? -6.526 10.900 -1.403 1.00 96.06 99 GLN A O 1
ATOM 791 N N . GLY A 1 100 ? -5.855 12.271 -3.059 1.00 96.62 100 GLY A N 1
ATOM 792 C CA . GLY A 1 100 ? -4.488 11.752 -3.136 1.00 96.62 100 GLY A CA 1
ATOM 793 C C . GLY A 1 100 ? -3.667 12.191 -1.927 1.00 96.62 100 GLY A C 1
ATOM 794 O O . GLY A 1 100 ? -3.527 13.385 -1.684 1.00 96.62 100 GLY A O 1
ATOM 795 N N . VAL A 1 101 ? -3.135 11.229 -1.172 1.00 96.25 101 VAL A N 1
ATOM 796 C CA . VAL A 1 101 ? -2.345 11.482 0.049 1.00 96.25 101 VAL A CA 1
ATOM 797 C C . VAL A 1 101 ? -0.856 11.196 -0.134 1.00 96.25 101 VAL A C 1
ATOM 799 O O . VAL A 1 101 ? -0.036 11.689 0.636 1.00 96.25 101 VAL A O 1
ATOM 802 N N . ARG A 1 102 ? -0.501 10.434 -1.173 1.00 96.44 102 ARG A N 1
ATOM 803 C CA . ARG A 1 102 ? 0.878 10.174 -1.594 1.00 96.44 102 ARG A CA 1
ATOM 804 C C . ARG A 1 102 ? 0.907 9.880 -3.085 1.00 96.44 102 ARG A C 1
ATOM 806 O O . ARG A 1 102 ? 0.056 9.138 -3.569 1.00 96.44 102 ARG A O 1
ATOM 813 N N . THR A 1 103 ? 1.937 10.369 -3.767 1.00 97.38 103 THR A N 1
ATOM 814 C CA . THR A 1 103 ? 2.307 9.925 -5.114 1.00 97.38 103 THR A CA 1
ATOM 815 C C . THR A 1 103 ? 3.786 9.559 -5.133 1.00 97.38 103 THR A C 1
ATOM 817 O O . THR A 1 103 ? 4.616 10.325 -4.655 1.00 97.38 103 THR A O 1
ATOM 820 N N . LEU A 1 104 ? 4.106 8.387 -5.676 1.00 96.81 104 LEU A N 1
ATOM 821 C CA . LEU A 1 104 ? 5.458 7.933 -5.984 1.00 96.81 104 LEU A CA 1
ATOM 822 C C . LEU A 1 104 ? 5.649 7.971 -7.499 1.00 96.81 104 LEU A C 1
ATOM 824 O O . LEU A 1 104 ? 4.856 7.365 -8.220 1.00 96.81 104 LEU A O 1
ATOM 828 N N . MET A 1 105 ? 6.700 8.631 -7.979 1.00 97.12 105 MET A N 1
ATOM 829 C CA . MET A 1 105 ? 7.078 8.577 -9.391 1.00 97.12 105 MET A CA 1
ATOM 830 C C . MET A 1 105 ? 8.057 7.427 -9.622 1.00 97.12 105 MET A C 1
ATOM 832 O O . MET A 1 105 ? 8.993 7.236 -8.848 1.00 97.12 105 MET A O 1
ATOM 836 N N . ALA A 1 106 ? 7.886 6.686 -10.717 1.00 95.44 106 ALA A N 1
ATOM 837 C CA . ALA A 1 106 ? 8.784 5.585 -11.066 1.00 95.44 106 ALA A CA 1
ATOM 838 C C . ALA A 1 106 ? 10.242 6.050 -11.241 1.00 95.44 106 ALA A C 1
ATOM 840 O O . ALA A 1 106 ? 11.172 5.333 -10.877 1.00 95.44 106 ALA A O 1
ATOM 841 N N . ALA A 1 107 ? 10.435 7.272 -11.751 1.00 95.06 107 ALA A N 1
ATOM 842 C CA . ALA A 1 107 ? 11.751 7.887 -11.920 1.00 95.06 107 ALA A CA 1
ATOM 843 C C . ALA A 1 107 ? 12.491 8.121 -10.589 1.00 95.06 107 ALA A C 1
ATOM 845 O O . ALA A 1 107 ? 13.715 8.043 -10.568 1.00 95.06 107 ALA A O 1
ATOM 846 N N . ASP A 1 108 ? 11.761 8.340 -9.491 1.00 91.62 108 ASP A N 1
ATOM 847 C CA . ASP A 1 108 ? 12.338 8.594 -8.163 1.00 91.62 108 ASP A CA 1
ATOM 848 C C . ASP A 1 108 ? 12.593 7.294 -7.381 1.00 91.62 108 ASP A C 1
ATOM 850 O O . ASP A 1 108 ? 13.318 7.285 -6.389 1.00 91.62 108 ASP A O 1
ATOM 854 N N . ALA A 1 109 ? 11.976 6.190 -7.814 1.00 91.00 109 ALA A N 1
ATOM 855 C CA . ALA A 1 109 ? 11.998 4.909 -7.114 1.00 91.00 109 ALA A CA 1
ATOM 856 C C . ALA A 1 109 ? 12.968 3.889 -7.718 1.00 91.00 109 ALA A C 1
ATOM 858 O O . ALA A 1 109 ? 13.323 2.942 -7.033 1.00 91.00 109 ALA A O 1
ATOM 859 N N . ASN A 1 110 ? 13.368 4.028 -8.986 1.00 89.12 110 ASN A N 1
ATOM 860 C CA . ASN A 1 110 ? 14.224 3.059 -9.677 1.00 89.12 110 ASN A CA 1
ATOM 861 C C . ASN A 1 110 ? 15.714 3.340 -9.431 1.00 89.12 110 ASN A C 1
ATOM 863 O O . ASN A 1 110 ? 16.393 3.942 -10.262 1.00 89.12 110 ASN A O 1
ATOM 867 N N . THR A 1 111 ? 16.227 2.874 -8.295 1.00 87.25 111 THR A N 1
ATOM 868 C CA . THR A 1 111 ? 17.645 2.957 -7.906 1.00 87.25 111 THR A CA 1
ATOM 869 C C . THR A 1 111 ? 18.219 1.554 -7.668 1.00 87.25 111 THR A C 1
ATOM 871 O O . THR A 1 111 ? 17.564 0.556 -7.946 1.00 87.25 111 THR A O 1
ATOM 874 N N . ASN A 1 112 ? 19.447 1.426 -7.159 1.00 85.25 112 ASN A N 1
ATOM 875 C CA . ASN A 1 112 ? 19.957 0.107 -6.755 1.00 85.25 112 ASN A CA 1
ATOM 876 C C . ASN A 1 112 ? 19.255 -0.436 -5.496 1.00 85.25 112 ASN A C 1
ATOM 878 O O . ASN A 1 112 ? 19.141 -1.648 -5.338 1.00 85.25 112 ASN A O 1
ATOM 882 N N . ASP A 1 113 ? 18.766 0.454 -4.631 1.00 87.62 113 ASP A N 1
ATOM 883 C CA . ASP A 1 113 ? 18.209 0.106 -3.317 1.00 87.62 113 ASP A CA 1
ATOM 884 C C . ASP A 1 113 ? 16.679 0.041 -3.316 1.00 87.62 113 ASP A C 1
ATOM 886 O O . ASP A 1 113 ? 16.064 -0.543 -2.421 1.00 87.62 113 ASP A O 1
ATOM 890 N N . HIS A 1 114 ? 16.052 0.657 -4.316 1.00 88.62 114 HIS A N 1
ATOM 891 C CA . HIS A 1 114 ? 14.608 0.760 -4.450 1.00 88.62 114 HIS A CA 1
ATOM 892 C C . HIS A 1 114 ? 14.205 0.461 -5.890 1.00 88.62 114 HIS A C 1
ATOM 894 O O . HIS A 1 114 ? 14.962 0.695 -6.832 1.00 88.62 114 HIS A O 1
ATOM 900 N N . GLN A 1 115 ? 13.011 -0.094 -6.073 1.00 91.94 115 GLN A N 1
ATOM 901 C CA . GLN A 1 115 ? 12.490 -0.428 -7.392 1.00 91.94 115 GLN A CA 1
ATOM 902 C C . GLN A 1 115 ? 11.003 -0.107 -7.445 1.00 91.94 115 GLN A C 1
ATOM 904 O O . GLN A 1 115 ? 10.241 -0.499 -6.559 1.00 91.94 115 GLN A O 1
ATOM 909 N N . TYR A 1 116 ? 10.587 0.558 -8.517 1.00 95.50 116 TYR A N 1
ATOM 910 C CA . TYR A 1 116 ? 9.181 0.775 -8.818 1.00 95.50 116 TYR A CA 1
ATOM 911 C C . TYR A 1 116 ? 8.496 -0.528 -9.251 1.00 95.50 116 TYR A C 1
ATOM 913 O O . TYR A 1 116 ? 9.116 -1.364 -9.914 1.00 95.50 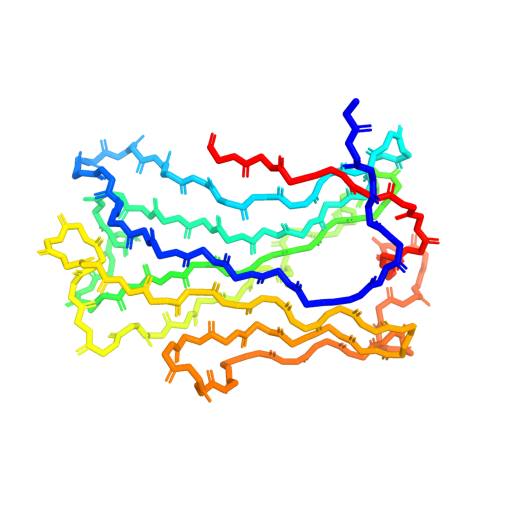116 TYR A O 1
ATOM 921 N N . GLN A 1 117 ? 7.210 -0.681 -8.932 1.00 94.50 117 GLN A N 1
ATOM 922 C CA . GLN A 1 117 ? 6.403 -1.867 -9.223 1.00 94.50 117 GLN A CA 1
ATOM 923 C C . GLN A 1 117 ? 6.165 -2.041 -10.719 1.00 94.50 117 GLN A C 1
ATOM 925 O O . GLN A 1 117 ? 5.473 -1.245 -11.359 1.00 94.50 117 GLN A O 1
ATOM 930 N N . GLN A 1 118 ? 6.738 -3.108 -11.273 1.00 93.12 118 GLN A N 1
ATOM 931 C CA . GLN A 1 118 ? 6.829 -3.324 -12.720 1.00 93.12 118 GLN A CA 1
ATOM 932 C C . GLN A 1 118 ? 6.303 -4.685 -13.181 1.00 93.12 118 GLN A C 1
ATOM 934 O O . GLN A 1 118 ? 6.362 -4.979 -14.373 1.00 93.12 118 GLN A O 1
ATOM 939 N N . THR A 1 119 ? 5.764 -5.500 -12.276 1.00 95.12 119 THR A N 1
ATOM 940 C CA . THR A 1 119 ? 5.311 -6.865 -12.570 1.00 95.12 119 THR A CA 1
ATOM 941 C C . THR A 1 119 ? 3.867 -7.064 -12.114 1.00 95.12 119 THR A C 1
ATOM 943 O O . THR A 1 119 ? 3.438 -6.398 -11.171 1.00 95.12 119 THR A O 1
ATOM 946 N N . PRO A 1 120 ? 3.085 -7.944 -12.769 1.00 96.88 120 PRO A N 1
ATOM 947 C CA . PRO A 1 120 ? 1.706 -8.195 -12.373 1.00 96.88 120 PRO A CA 1
ATOM 948 C C . PRO A 1 120 ? 1.589 -8.626 -10.902 1.00 96.88 120 PRO A C 1
ATOM 950 O O . PRO A 1 120 ? 2.347 -9.472 -10.430 1.00 96.88 120 PRO A O 1
ATOM 953 N N . ALA A 1 121 ? 0.591 -8.102 -10.194 1.00 97.06 121 ALA A N 1
ATOM 954 C CA . ALA A 1 121 ? 0.366 -8.358 -8.774 1.00 97.06 121 ALA A CA 1
ATOM 955 C C . ALA A 1 121 ? -1.063 -8.832 -8.479 1.00 97.06 121 ALA A C 1
ATOM 957 O O . ALA A 1 121 ? -2.003 -8.576 -9.238 1.00 97.06 121 ALA A O 1
ATOM 958 N N . ARG A 1 122 ? -1.222 -9.527 -7.352 1.00 96.69 122 ARG A N 1
ATOM 959 C CA . ARG A 1 122 ? -2.509 -9.942 -6.784 1.00 96.69 122 ARG A CA 1
ATOM 960 C C . ARG A 1 122 ? -2.852 -9.060 -5.592 1.00 96.69 122 ARG A C 1
ATOM 962 O O . ARG A 1 122 ? -1.959 -8.649 -4.863 1.00 96.69 122 ARG A O 1
ATOM 969 N N . PHE A 1 123 ? -4.140 -8.807 -5.396 1.00 96.62 123 PHE A N 1
ATOM 970 C CA . PHE A 1 123 ? -4.634 -8.093 -4.223 1.00 96.62 123 PHE A CA 1
ATOM 971 C C . PHE A 1 123 ? -4.895 -9.064 -3.064 1.00 96.62 123 PHE A C 1
ATOM 973 O O . PHE A 1 123 ? -5.510 -10.114 -3.272 1.00 96.62 123 PHE A O 1
ATOM 980 N N . TYR A 1 124 ? -4.461 -8.683 -1.867 1.00 96.31 124 TYR A N 1
ATOM 981 C CA . TYR A 1 124 ? -4.659 -9.378 -0.599 1.00 96.31 124 TYR A CA 1
ATOM 982 C C . TYR A 1 124 ? -5.269 -8.413 0.419 1.00 96.31 124 TYR A C 1
ATOM 984 O O . TYR A 1 124 ? -4.909 -7.236 0.449 1.00 96.31 124 TYR A O 1
ATOM 992 N N . LEU A 1 125 ? -6.191 -8.923 1.234 1.00 93.06 125 LEU A N 1
ATOM 993 C CA . LEU A 1 125 ? -6.846 -8.223 2.338 1.00 93.06 125 LEU A CA 1
ATOM 994 C C . LEU A 1 125 ? -6.827 -9.121 3.578 1.00 93.06 125 LEU A C 1
ATOM 996 O O . LEU A 1 125 ? -7.003 -10.347 3.379 1.00 93.06 125 LEU A O 1
#

Organism: NCBI:txid1314780

pLDDT: mean 93.27, std 5.88, range [56.78, 98.5]

InterPro domains:
  IPR000757 Beta-glucanase-like, N-terminal domain [PF00722] (2-124)
  IPR000757 Beta-glucanase-like, N-terminal domain [PS51762] (1-125)
  IPR013320 Concanavalin A-like lectin/glucanase domain superfamily [SSF49899] (2-124)
  IPR050546 Glycosyl Hydrolase Family 16 [PTHR10963] (6-121)